Protein AF-A0A9N9W6F8-F1 (afdb_monomer_lite)

pLDDT: mean 73.34, std 12.11, range [48.97, 95.06]

Sequence (106 aa):
MHLVKTFISLFALSGFAAAQLGGDFDSEYGLARREVEMARDGYLAARDEFLVARGEYIEKRGLLKKKGKCYKDGIQNLCGTPVKGGAMSPCGICPRGFEGKSCPCP

Radius of gyration: 37.1 Å; chains: 1; bounding box: 79×23×93 Å

Structure (mmCIF, N/CA/C/O backbone):
data_AF-A0A9N9W6F8-F1
#
_entry.id   AF-A0A9N9W6F8-F1
#
loop_
_atom_site.group_PDB
_atom_site.id
_atom_site.type_symbol
_atom_site.label_atom_id
_atom_site.label_alt_id
_atom_site.label_comp_id
_atom_site.label_asym_id
_atom_site.label_entity_id
_atom_site.label_seq_id
_atom_site.pdbx_PDB_ins_code
_atom_site.Cartn_x
_atom_site.Cartn_y
_atom_site.Cartn_z
_atom_site.occupancy
_atom_site.B_iso_or_equiv
_atom_site.auth_seq_id
_atom_site.auth_comp_id
_atom_site.auth_asym_id
_atom_site.auth_atom_id
_atom_site.pdbx_PDB_model_num
ATOM 1 N N . MET A 1 1 ? 51.978 0.999 -53.246 1.00 62.69 1 MET A N 1
ATOM 2 C CA . MET A 1 1 ? 51.265 1.884 -52.289 1.00 62.69 1 MET A CA 1
ATOM 3 C C . MET A 1 1 ? 49.732 1.835 -52.383 1.00 62.69 1 MET A C 1
ATOM 5 O O . MET A 1 1 ? 49.089 2.213 -51.413 1.00 62.69 1 MET A O 1
ATOM 9 N N . HIS A 1 2 ? 49.124 1.369 -53.484 1.00 69.75 2 HIS A N 1
ATOM 10 C CA . HIS A 1 2 ? 47.655 1.331 -53.623 1.00 69.75 2 HIS A CA 1
ATOM 11 C C . HIS A 1 2 ? 46.983 0.138 -52.922 1.00 69.75 2 HIS A C 1
ATOM 13 O O . HIS A 1 2 ? 45.938 0.320 -52.310 1.00 69.75 2 HIS A O 1
ATOM 19 N N . LEU A 1 3 ? 47.629 -1.035 -52.913 1.00 74.88 3 LEU A N 1
ATOM 20 C CA . LEU A 1 3 ? 47.112 -2.250 -52.262 1.00 74.88 3 LEU A CA 1
ATOM 21 C C . LEU A 1 3 ? 46.871 -2.076 -50.755 1.00 74.88 3 LEU A C 1
ATOM 23 O O . LEU A 1 3 ? 45.845 -2.483 -50.225 1.00 74.88 3 LEU A O 1
ATOM 27 N N . VAL A 1 4 ? 47.790 -1.417 -50.051 1.00 81.81 4 VAL A N 1
ATOM 28 C CA . VAL A 1 4 ? 47.653 -1.198 -48.602 1.00 81.81 4 VAL A CA 1
ATOM 29 C C . VAL A 1 4 ? 46.446 -0.302 -48.296 1.00 81.81 4 VAL A C 1
ATOM 31 O O . VAL A 1 4 ? 45.691 -0.581 -47.371 1.00 81.81 4 VAL A O 1
ATOM 34 N N . LYS A 1 5 ? 46.197 0.723 -49.122 1.00 76.94 5 LYS A N 1
ATOM 35 C CA . LYS A 1 5 ? 45.039 1.618 -48.967 1.00 76.94 5 LYS A CA 1
ATOM 36 C C . LYS A 1 5 ? 43.716 0.890 -49.210 1.00 76.94 5 LYS A C 1
ATOM 38 O O . LYS A 1 5 ? 42.754 1.140 -48.490 1.00 76.94 5 LYS A O 1
ATOM 43 N N . THR A 1 6 ? 43.672 -0.037 -50.168 1.00 84.69 6 THR A N 1
ATOM 44 C CA . THR A 1 6 ? 42.470 -0.843 -50.422 1.00 84.69 6 THR A CA 1
ATOM 45 C C . THR A 1 6 ? 42.184 -1.820 -49.288 1.00 84.69 6 THR A C 1
ATOM 47 O O . THR A 1 6 ? 41.032 -1.931 -48.885 1.00 84.69 6 THR A O 1
ATOM 50 N N . PHE A 1 7 ? 43.206 -2.461 -48.709 1.00 82.06 7 PHE A N 1
ATOM 51 C CA . PHE A 1 7 ? 43.015 -3.349 -47.555 1.00 82.06 7 PHE A CA 1
ATOM 52 C C . PHE A 1 7 ? 42.541 -2.593 -46.311 1.00 82.06 7 PHE A C 1
ATOM 54 O O . PHE A 1 7 ? 41.608 -3.043 -45.654 1.00 82.06 7 PHE A O 1
ATOM 61 N N . ILE A 1 8 ? 43.122 -1.421 -46.029 1.00 81.88 8 ILE A N 1
ATOM 62 C CA . ILE A 1 8 ? 42.686 -0.568 -44.912 1.00 81.88 8 ILE A CA 1
ATOM 63 C C . ILE A 1 8 ? 41.235 -0.114 -45.119 1.00 81.88 8 ILE A C 1
ATOM 65 O O . ILE A 1 8 ? 40.439 -0.169 -44.187 1.00 81.88 8 ILE A O 1
ATOM 69 N N . SER A 1 9 ? 40.864 0.275 -46.342 1.00 83.06 9 SER A N 1
ATOM 70 C CA . SER A 1 9 ? 39.488 0.668 -46.663 1.00 83.06 9 SER A CA 1
ATOM 71 C C . SER A 1 9 ? 38.496 -0.487 -46.517 1.00 83.06 9 SER A C 1
ATOM 73 O O . SER A 1 9 ? 37.398 -0.269 -46.019 1.00 83.06 9 SER A O 1
ATOM 75 N N . LEU A 1 10 ? 38.864 -1.703 -46.931 1.00 81.88 10 LEU A N 1
ATOM 76 C CA . LEU A 1 10 ? 38.026 -2.898 -46.796 1.00 81.88 10 LEU A CA 1
ATOM 77 C C . LEU A 1 10 ? 37.811 -3.282 -45.330 1.00 81.88 10 LEU A C 1
ATOM 79 O O . LEU A 1 10 ? 36.683 -3.569 -44.945 1.00 81.88 10 LEU A O 1
ATOM 83 N N . PHE A 1 11 ? 38.868 -3.233 -44.516 1.00 79.56 11 PHE A N 1
ATOM 84 C CA . PHE A 1 11 ? 38.785 -3.503 -43.078 1.00 79.56 11 PHE A CA 1
ATOM 85 C C . PHE A 1 11 ? 37.996 -2.434 -42.316 1.00 79.56 11 PHE A C 1
ATOM 87 O O . PHE A 1 11 ? 37.239 -2.757 -41.405 1.00 79.56 11 PHE A O 1
ATOM 94 N N . ALA A 1 12 ? 38.136 -1.160 -42.690 1.00 79.88 12 ALA A N 1
ATOM 95 C CA . ALA A 1 12 ? 37.348 -0.086 -42.095 1.00 79.88 12 ALA A CA 1
ATOM 96 C C . ALA A 1 12 ? 35.859 -0.216 -42.453 1.00 79.88 12 ALA A C 1
ATOM 98 O O . ALA A 1 12 ? 35.001 -0.047 -41.589 1.00 79.88 12 ALA A O 1
ATOM 99 N N . LEU A 1 13 ? 35.551 -0.563 -43.708 1.00 76.38 13 LEU A N 1
ATOM 100 C CA . LEU A 1 13 ? 34.176 -0.747 -44.167 1.00 76.38 13 LEU A CA 1
ATOM 101 C C . LEU A 1 13 ? 33.517 -1.970 -43.511 1.00 76.38 13 LEU A C 1
ATOM 103 O O . LEU A 1 13 ? 32.363 -1.889 -43.098 1.00 76.38 13 LEU A O 1
ATOM 107 N N . SER A 1 14 ? 34.244 -3.084 -43.370 1.00 72.94 14 SER A N 1
ATOM 108 C CA . SER A 1 14 ? 33.729 -4.289 -42.710 1.00 72.94 14 SER A CA 1
ATOM 109 C C . SER A 1 14 ? 33.552 -4.097 -41.203 1.00 72.94 14 SER A C 1
ATOM 111 O O . SER A 1 14 ? 32.542 -4.534 -40.658 1.00 72.94 14 SER A O 1
ATOM 113 N N . GLY A 1 15 ? 34.470 -3.386 -40.539 1.00 70.25 15 GLY A N 1
ATOM 114 C CA . GLY A 1 15 ? 34.335 -3.021 -39.127 1.00 70.25 15 GLY A CA 1
ATOM 115 C C . GLY A 1 15 ? 33.140 -2.099 -38.866 1.00 70.25 15 GLY A C 1
ATOM 116 O O . GLY A 1 15 ? 32.403 -2.303 -37.906 1.00 70.25 15 GLY A O 1
ATOM 117 N N . PHE A 1 16 ? 32.894 -1.128 -39.751 1.00 69.56 16 PHE A N 1
ATOM 118 C CA . PHE A 1 16 ? 31.746 -0.225 -39.637 1.00 69.56 16 PHE A CA 1
ATOM 119 C C . PHE A 1 16 ? 30.413 -0.934 -39.919 1.00 69.56 16 PHE A C 1
ATOM 121 O O . PHE A 1 16 ? 29.436 -0.719 -39.205 1.00 69.56 16 PHE A O 1
ATOM 128 N N . ALA A 1 17 ? 30.381 -1.834 -40.906 1.00 63.28 17 ALA A N 1
ATOM 129 C CA . ALA A 1 17 ? 29.213 -2.665 -41.189 1.00 63.28 17 ALA A CA 1
ATOM 130 C C . ALA A 1 17 ? 28.898 -3.627 -40.031 1.00 63.28 17 ALA A C 1
ATOM 132 O O . ALA A 1 17 ? 27.736 -3.777 -39.668 1.00 63.28 17 ALA A O 1
ATOM 133 N N . ALA A 1 18 ? 29.918 -4.225 -39.406 1.00 62.09 18 ALA A N 1
ATOM 134 C CA . ALA A 1 18 ? 29.750 -5.072 -38.226 1.00 62.09 18 ALA A CA 1
ATOM 135 C C . ALA A 1 18 ? 29.270 -4.282 -36.997 1.00 62.09 18 ALA A C 1
ATOM 137 O O . ALA A 1 18 ? 28.486 -4.803 -36.215 1.00 62.09 18 ALA A O 1
ATOM 138 N N . ALA A 1 19 ? 29.679 -3.019 -36.843 1.00 62.25 19 ALA A N 1
ATOM 139 C CA . ALA A 1 19 ? 29.172 -2.143 -35.787 1.00 62.25 19 ALA A CA 1
ATOM 140 C C . ALA A 1 19 ? 27.715 -1.703 -36.028 1.00 62.25 19 ALA A C 1
ATOM 142 O O . ALA A 1 19 ? 26.952 -1.581 -35.077 1.00 62.25 19 ALA A O 1
ATOM 143 N N . GLN A 1 20 ? 27.304 -1.508 -37.288 1.00 61.03 20 GLN A N 1
ATOM 144 C CA . GLN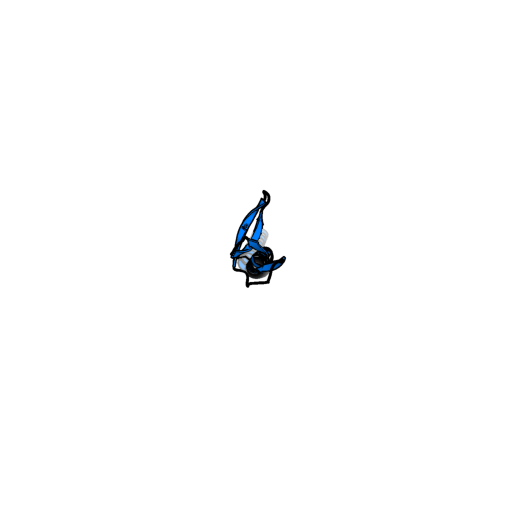 A 1 20 ? 25.904 -1.234 -37.646 1.00 61.03 20 GLN A CA 1
ATOM 145 C C . GLN A 1 20 ? 24.998 -2.471 -37.555 1.00 61.03 20 GLN A C 1
ATOM 147 O O . GLN A 1 20 ? 23.812 -2.332 -37.272 1.00 61.03 20 GLN A O 1
ATOM 152 N N . LEU A 1 21 ? 25.544 -3.668 -37.788 1.00 55.38 21 LEU A N 1
ATOM 153 C CA . LEU A 1 21 ? 24.850 -4.953 -37.641 1.00 55.38 21 LEU A CA 1
ATOM 154 C C . LEU A 1 21 ? 25.002 -5.569 -36.241 1.00 55.38 21 LEU A C 1
ATOM 156 O O . LEU A 1 21 ? 24.390 -6.597 -35.974 1.00 55.38 21 LEU A O 1
ATOM 160 N N . GLY A 1 22 ? 25.769 -4.945 -35.340 1.00 48.97 22 GLY A N 1
ATOM 161 C CA . GLY A 1 22 ? 26.046 -5.390 -33.968 1.00 48.97 22 GLY A CA 1
ATOM 162 C C . GLY A 1 22 ? 24.855 -5.306 -33.006 1.00 48.97 22 GLY A C 1
ATOM 163 O O . GLY A 1 22 ? 25.051 -5.138 -31.805 1.00 48.97 22 GLY A O 1
ATOM 164 N N . GLY A 1 23 ? 23.629 -5.442 -33.518 1.00 52.00 23 GLY A N 1
ATOM 165 C CA . GLY A 1 23 ? 22.383 -5.475 -32.749 1.00 52.00 23 GLY A CA 1
ATOM 166 C C . GLY A 1 23 ? 22.238 -6.687 -31.820 1.00 52.00 23 GLY A C 1
ATOM 167 O O . GLY A 1 23 ? 21.259 -6.767 -31.082 1.00 52.00 23 GLY A O 1
ATOM 168 N N . ASP A 1 24 ? 23.208 -7.604 -31.805 1.00 52.72 24 ASP A N 1
ATOM 169 C CA . ASP A 1 24 ? 23.228 -8.736 -30.875 1.00 52.72 24 ASP A CA 1
ATOM 170 C C . ASP A 1 24 ? 23.685 -8.331 -29.460 1.00 52.72 24 ASP A C 1
ATOM 172 O O . ASP A 1 24 ? 23.221 -8.913 -28.482 1.00 52.72 24 ASP A O 1
ATOM 176 N N . PHE A 1 25 ? 24.513 -7.284 -29.312 1.00 49.22 25 PHE A N 1
ATOM 177 C CA . PHE A 1 25 ? 24.946 -6.795 -27.990 1.00 49.22 25 PHE A CA 1
ATOM 178 C C . PHE A 1 25 ? 23.839 -5.993 -27.274 1.00 49.22 25 PHE A C 1
ATOM 180 O O . PHE A 1 25 ? 23.708 -6.045 -26.051 1.00 49.22 25 PHE A O 1
ATOM 187 N N . ASP A 1 26 ? 22.987 -5.305 -28.042 1.00 55.41 26 ASP A N 1
ATOM 188 C CA . ASP A 1 26 ? 21.798 -4.605 -27.535 1.00 55.41 26 ASP A CA 1
ATOM 189 C C . ASP A 1 26 ? 20.652 -5.565 -27.173 1.00 55.41 26 ASP A C 1
ATOM 191 O O . ASP A 1 26 ? 19.783 -5.220 -26.370 1.00 55.41 26 ASP A O 1
ATOM 195 N N . SER A 1 27 ? 20.640 -6.776 -27.740 1.00 61.62 27 SER A N 1
ATOM 196 C CA . SER A 1 27 ? 19.606 -7.780 -27.472 1.00 61.62 27 SER A CA 1
ATOM 197 C C . SER A 1 27 ? 19.704 -8.326 -26.046 1.00 61.62 27 SER A C 1
ATOM 199 O O . SER A 1 27 ? 18.718 -8.3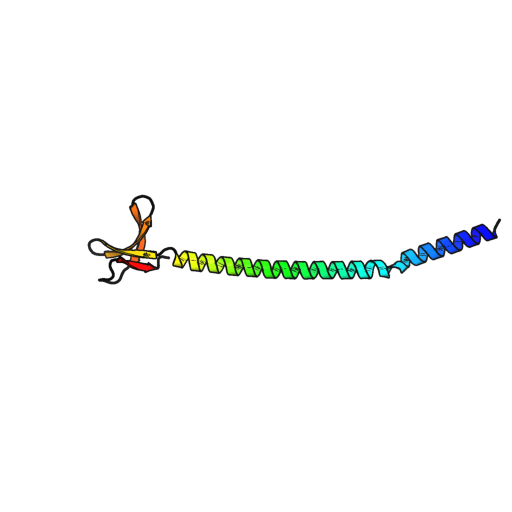10 -25.309 1.00 61.62 27 SER A O 1
ATOM 201 N N . GLU A 1 28 ? 20.904 -8.722 -25.611 1.00 62.78 28 GLU A N 1
ATOM 202 C CA . GLU A 1 28 ? 21.135 -9.253 -24.261 1.00 62.78 28 GLU A CA 1
ATOM 203 C C . GLU A 1 28 ? 20.923 -8.175 -23.184 1.00 62.78 28 GLU A C 1
ATOM 205 O O . GLU A 1 28 ? 20.206 -8.393 -22.204 1.00 62.78 28 GLU A O 1
ATOM 210 N N . TYR A 1 29 ? 21.445 -6.964 -23.407 1.00 64.69 29 TYR A N 1
ATOM 211 C CA . TYR A 1 29 ? 21.224 -5.822 -22.511 1.00 64.69 29 TYR A CA 1
ATOM 212 C C . TYR A 1 29 ? 19.758 -5.357 -22.492 1.00 64.69 29 TYR A C 1
ATOM 214 O O . TYR A 1 29 ? 19.240 -4.947 -21.449 1.00 64.69 29 TYR A O 1
ATOM 222 N N . GLY A 1 30 ? 19.066 -5.430 -23.632 1.00 71.12 30 GLY A N 1
ATOM 223 C CA . GLY A 1 30 ? 17.648 -5.104 -23.755 1.00 71.12 30 GLY A CA 1
ATOM 224 C C . GLY A 1 30 ? 16.743 -6.102 -23.031 1.00 71.12 30 GLY A C 1
ATOM 225 O O . GLY A 1 30 ? 15.767 -5.691 -22.400 1.00 71.12 30 GLY A O 1
ATOM 226 N N . LEU A 1 31 ? 17.083 -7.394 -23.070 1.00 72.75 31 LEU A N 1
ATOM 227 C CA . LEU A 1 31 ? 16.393 -8.443 -22.316 1.00 72.75 31 LEU A CA 1
ATOM 228 C C . LEU A 1 31 ? 16.622 -8.286 -20.810 1.00 72.75 31 LEU A C 1
ATOM 230 O O . LEU A 1 31 ? 15.647 -8.210 -20.063 1.00 72.75 31 LEU A O 1
ATOM 234 N N . ALA A 1 32 ? 17.874 -8.110 -20.378 1.00 76.94 32 ALA A N 1
ATOM 235 C CA . ALA A 1 32 ? 18.206 -7.890 -18.970 1.00 76.94 32 ALA A CA 1
ATOM 236 C C . ALA A 1 32 ? 17.498 -6.650 -18.396 1.00 76.94 32 ALA A C 1
ATOM 238 O O . ALA A 1 32 ? 16.989 -6.664 -17.275 1.00 76.94 32 ALA A O 1
ATOM 239 N N . ARG A 1 33 ? 17.393 -5.571 -19.182 1.00 80.25 33 ARG A N 1
ATOM 240 C CA . ARG A 1 33 ? 16.656 -4.369 -18.780 1.00 80.25 33 ARG A CA 1
ATOM 241 C C . ARG A 1 33 ? 15.163 -4.635 -18.592 1.00 80.25 33 ARG A C 1
ATOM 243 O O . ARG A 1 33 ? 14.603 -4.196 -17.590 1.00 80.25 33 ARG A O 1
ATOM 250 N N . ARG A 1 34 ? 14.526 -5.361 -19.517 1.00 82.12 34 ARG A N 1
ATOM 251 C CA . ARG A 1 34 ? 13.107 -5.734 -19.389 1.00 82.12 34 ARG A CA 1
ATOM 252 C C . ARG A 1 34 ? 12.863 -6.620 -18.175 1.00 82.12 34 ARG A C 1
ATOM 254 O O . ARG A 1 34 ? 11.877 -6.424 -17.477 1.00 82.12 34 ARG A O 1
ATOM 261 N N . GLU A 1 35 ? 13.752 -7.567 -17.901 1.00 84.31 35 GLU A N 1
ATOM 262 C CA . GLU A 1 35 ? 13.654 -8.426 -16.717 1.00 84.31 35 GLU A CA 1
ATOM 263 C C . GLU A 1 35 ? 13.742 -7.627 -15.415 1.00 84.31 35 GLU A C 1
ATOM 265 O O . GLU A 1 35 ? 12.934 -7.833 -14.509 1.00 84.31 35 GLU A O 1
ATOM 270 N N . VAL A 1 36 ? 14.664 -6.664 -15.336 1.00 87.62 36 VAL A N 1
ATOM 271 C CA . VAL A 1 36 ? 14.780 -5.763 -14.179 1.00 87.62 36 VAL A CA 1
ATOM 272 C C . VAL A 1 36 ? 13.535 -4.884 -14.028 1.00 87.62 36 VAL A C 1
ATOM 274 O O . VAL A 1 36 ? 13.069 -4.681 -12.906 1.00 87.62 36 VAL A O 1
ATOM 277 N N . GLU A 1 37 ? 12.975 -4.378 -15.128 1.00 90.50 37 GLU A N 1
ATOM 278 C CA . GLU A 1 37 ? 11.729 -3.600 -15.115 1.00 90.50 37 GLU A CA 1
ATOM 279 C C . GLU A 1 37 ? 10.550 -4.452 -14.610 1.00 90.50 37 GLU A C 1
ATOM 281 O O . GLU A 1 37 ? 9.869 -4.048 -13.670 1.00 90.50 37 GLU A O 1
ATOM 286 N N . MET A 1 38 ? 10.387 -5.679 -15.115 1.00 90.62 38 MET A N 1
ATOM 287 C CA . MET A 1 38 ? 9.354 -6.612 -14.643 1.00 90.62 38 MET A CA 1
ATOM 288 C C . MET A 1 38 ? 9.526 -6.982 -13.162 1.00 90.62 38 MET A C 1
ATOM 290 O O . MET A 1 38 ? 8.552 -7.010 -12.409 1.00 90.62 38 MET A O 1
ATOM 294 N N . ALA A 1 39 ? 10.757 -7.243 -12.716 1.00 90.81 39 ALA A N 1
ATOM 295 C CA . ALA A 1 39 ? 11.044 -7.547 -11.315 1.00 90.81 39 ALA A CA 1
ATOM 296 C C . ALA A 1 39 ? 10.736 -6.352 -10.399 1.00 90.81 39 ALA A C 1
ATOM 298 O O . ALA A 1 39 ? 10.207 -6.523 -9.297 1.00 90.81 39 ALA A O 1
ATOM 299 N N . ARG A 1 40 ? 11.033 -5.133 -10.861 1.00 92.38 40 ARG A N 1
ATOM 300 C CA . ARG A 1 40 ? 10.700 -3.897 -10.150 1.00 92.38 40 ARG A CA 1
ATOM 301 C C . ARG A 1 40 ? 9.192 -3.718 -10.028 1.00 92.38 40 ARG A C 1
ATOM 303 O O . ARG A 1 40 ? 8.724 -3.396 -8.937 1.00 92.38 40 ARG A O 1
ATOM 310 N N . ASP A 1 41 ? 8.447 -3.938 -11.103 1.00 93.75 41 ASP A N 1
ATOM 311 C CA . ASP A 1 41 ? 6.990 -3.819 -11.092 1.00 93.75 41 ASP A CA 1
ATOM 312 C C . ASP A 1 41 ? 6.360 -4.859 -10.155 1.00 93.75 41 ASP A C 1
ATOM 314 O O . ASP A 1 41 ? 5.508 -4.516 -9.333 1.00 93.75 41 ASP A O 1
ATOM 318 N N . GLY A 1 42 ? 6.861 -6.099 -10.178 1.00 93.94 42 GLY A N 1
ATOM 319 C CA . GLY A 1 42 ? 6.459 -7.144 -9.234 1.00 93.94 42 GLY A CA 1
ATOM 320 C C . GLY A 1 42 ? 6.737 -6.768 -7.774 1.00 93.94 42 GLY A C 1
ATOM 321 O O . GLY A 1 42 ? 5.881 -6.953 -6.907 1.00 93.94 42 GLY A O 1
ATOM 322 N N . TYR A 1 43 ? 7.902 -6.177 -7.492 1.00 95.06 43 TYR A N 1
ATOM 323 C CA . TYR A 1 43 ? 8.225 -5.668 -6.157 1.00 95.06 43 TYR A CA 1
ATOM 324 C C . TYR A 1 43 ? 7.278 -4.542 -5.717 1.00 95.06 43 TYR A C 1
ATOM 326 O O . TYR A 1 43 ? 6.834 -4.529 -4.568 1.00 95.06 43 TYR A O 1
ATOM 334 N N . LEU A 1 44 ? 6.968 -3.593 -6.605 1.00 94.19 44 LEU A N 1
ATOM 335 C CA . LEU A 1 44 ? 6.074 -2.478 -6.291 1.00 94.19 44 LEU A CA 1
ATOM 336 C C . LEU A 1 44 ? 4.654 -2.967 -5.988 1.00 94.19 44 LEU A C 1
ATOM 338 O O . LEU A 1 44 ? 4.090 -2.547 -4.980 1.00 94.19 44 LEU A O 1
ATOM 342 N N . ALA A 1 45 ? 4.130 -3.908 -6.776 1.00 94.44 45 ALA A N 1
ATOM 343 C CA . ALA A 1 45 ? 2.828 -4.524 -6.524 1.00 94.44 45 ALA A CA 1
ATOM 344 C C . ALA A 1 45 ? 2.780 -5.216 -5.149 1.00 94.44 45 ALA A C 1
ATOM 346 O O . ALA A 1 45 ? 1.912 -4.914 -4.329 1.00 94.44 45 ALA A O 1
ATOM 347 N N . ALA A 1 46 ? 3.771 -6.061 -4.841 1.00 93.25 46 ALA A N 1
ATOM 348 C CA . ALA A 1 46 ? 3.855 -6.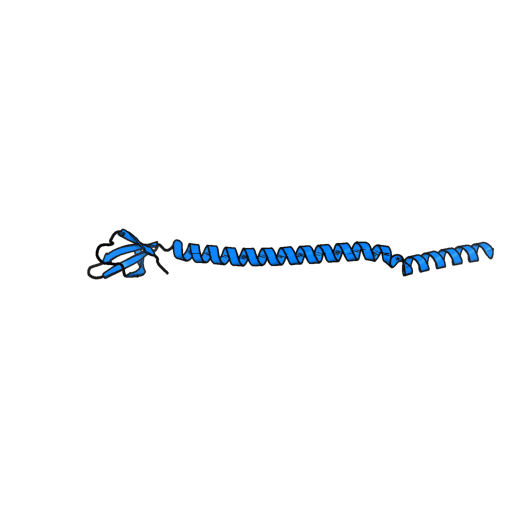742 -3.547 1.00 93.25 46 ALA A CA 1
ATOM 349 C C . ALA A 1 46 ? 3.993 -5.761 -2.367 1.00 93.25 46 ALA A C 1
ATOM 351 O O . ALA A 1 46 ? 3.446 -5.978 -1.282 1.00 93.25 46 ALA A O 1
ATOM 352 N N . ARG A 1 47 ? 4.724 -4.656 -2.561 1.00 94.19 47 ARG A N 1
ATOM 353 C CA . ARG A 1 47 ? 4.864 -3.604 -1.549 1.00 94.19 47 ARG A CA 1
ATOM 354 C C . ARG A 1 47 ? 3.533 -2.909 -1.280 1.00 94.19 47 ARG A C 1
ATOM 356 O O . ARG A 1 47 ? 3.220 -2.641 -0.120 1.00 94.19 47 ARG A O 1
ATOM 363 N N . ASP A 1 48 ? 2.775 -2.601 -2.321 1.00 95.06 48 ASP A N 1
ATOM 364 C CA . ASP A 1 48 ? 1.498 -1.909 -2.182 1.00 95.06 48 ASP A CA 1
ATOM 365 C C . ASP A 1 48 ? 0.464 -2.815 -1.489 1.00 95.06 48 ASP A C 1
ATOM 367 O O . ASP A 1 48 ? -0.197 -2.374 -0.546 1.00 95.06 48 ASP A O 1
ATOM 371 N N . GLU A 1 49 ? 0.426 -4.109 -1.825 1.00 94.19 49 GLU A N 1
ATOM 372 C CA . GLU A 1 49 ? -0.362 -5.115 -1.095 1.00 94.19 49 GLU A CA 1
ATOM 373 C C . GLU A 1 49 ? 0.017 -5.184 0.393 1.00 94.19 49 GLU A C 1
ATOM 375 O O . GLU A 1 49 ? -0.852 -5.180 1.272 1.00 94.19 49 GLU A O 1
ATOM 380 N N . PHE A 1 50 ? 1.317 -5.181 0.707 1.00 94.31 50 PHE A N 1
ATOM 381 C CA . PHE A 1 50 ? 1.790 -5.149 2.090 1.00 94.31 50 PHE A CA 1
ATOM 382 C C . PHE A 1 50 ? 1.320 -3.894 2.837 1.00 94.31 50 PHE A C 1
ATOM 384 O O . PHE A 1 50 ? 0.934 -3.979 4.006 1.00 94.31 50 PHE A O 1
ATOM 391 N N . LEU A 1 51 ? 1.348 -2.722 2.196 1.00 92.75 51 LEU A N 1
ATOM 392 C CA . LEU A 1 51 ? 0.897 -1.473 2.813 1.00 92.75 51 LEU A CA 1
ATOM 393 C C . LEU A 1 51 ? -0.605 -1.495 3.108 1.00 92.75 51 LEU A C 1
ATOM 395 O O . LEU A 1 51 ? -1.001 -1.063 4.195 1.00 92.75 51 LEU A O 1
ATOM 399 N N . VAL A 1 52 ? -1.417 -2.047 2.202 1.00 93.44 52 VAL A N 1
ATOM 400 C CA . VAL A 1 52 ? -2.857 -2.256 2.420 1.00 93.44 52 VAL A CA 1
ATOM 401 C C . VAL A 1 52 ? -3.085 -3.187 3.611 1.00 93.44 52 VAL A C 1
ATOM 403 O O . VAL A 1 52 ? -3.742 -2.799 4.578 1.00 93.44 52 VAL A O 1
ATOM 406 N N . ALA A 1 53 ? -2.456 -4.366 3.615 1.00 88.81 53 ALA A N 1
ATOM 407 C CA . ALA A 1 53 ? -2.587 -5.336 4.702 1.00 88.81 53 ALA A CA 1
ATOM 408 C C . ALA A 1 53 ? -2.124 -4.768 6.056 1.00 88.81 53 ALA A C 1
ATOM 410 O O . ALA A 1 53 ? -2.737 -5.001 7.103 1.00 88.81 53 ALA A O 1
ATOM 411 N N . ARG A 1 54 ? -1.047 -3.975 6.053 1.00 86.50 54 ARG A N 1
ATOM 412 C CA . ARG A 1 54 ? -0.559 -3.274 7.244 1.00 86.50 54 ARG A CA 1
ATOM 413 C C . ARG A 1 54 ? -1.565 -2.231 7.731 1.00 86.50 54 ARG A C 1
ATOM 415 O O . ARG A 1 54 ? -1.760 -2.125 8.943 1.00 86.50 54 ARG A O 1
ATOM 422 N N . GLY A 1 55 ? -2.183 -1.477 6.824 1.00 84.50 55 GLY A N 1
ATOM 423 C CA . GLY A 1 55 ? -3.250 -0.527 7.137 1.00 84.50 55 GLY A CA 1
ATOM 424 C C . GLY A 1 55 ? -4.420 -1.210 7.839 1.00 84.50 55 GLY A C 1
ATOM 425 O O . GLY A 1 55 ? -4.768 -0.828 8.956 1.00 84.50 55 GLY A O 1
ATOM 426 N N . GLU A 1 56 ? -4.930 -2.298 7.261 1.00 84.44 56 GLU A N 1
ATOM 427 C CA . GLU A 1 56 ? -6.007 -3.091 7.863 1.00 84.44 56 GLU A CA 1
ATOM 428 C C . GLU A 1 56 ? -5.634 -3.652 9.239 1.00 84.44 56 GLU A C 1
ATOM 430 O O . GLU A 1 56 ? -6.443 -3.655 10.169 1.00 84.44 56 GLU A O 1
ATOM 435 N N . TYR A 1 57 ? -4.402 -4.143 9.397 1.00 79.06 57 TYR A N 1
ATOM 436 C CA . TYR A 1 57 ? -3.922 -4.642 10.682 1.00 79.06 57 TYR A CA 1
ATOM 437 C C . TYR A 1 57 ? -3.890 -3.534 11.740 1.00 79.06 57 TYR A C 1
ATOM 439 O O . TYR A 1 57 ? -4.274 -3.770 12.890 1.00 79.06 57 TYR A O 1
ATOM 447 N N . ILE A 1 58 ? -3.443 -2.330 11.372 1.00 75.00 58 ILE A N 1
ATOM 448 C CA . ILE A 1 58 ? -3.416 -1.169 12.267 1.00 75.00 58 ILE A CA 1
ATOM 449 C C . ILE A 1 58 ? -4.835 -0.732 12.623 1.00 75.00 58 ILE A C 1
ATOM 451 O O . ILE A 1 58 ? -5.082 -0.475 13.797 1.00 75.00 58 ILE A O 1
ATOM 455 N N . GLU A 1 59 ? -5.762 -0.693 11.669 1.00 71.44 59 GLU A N 1
ATOM 456 C CA . GLU A 1 59 ? -7.165 -0.343 11.905 1.00 71.44 59 GLU A CA 1
ATOM 457 C C . GLU A 1 59 ? -7.835 -1.345 12.854 1.00 71.44 59 GLU A C 1
ATOM 459 O O . GLU A 1 59 ? -8.329 -0.965 13.920 1.00 71.44 59 GLU A O 1
ATOM 464 N N . LYS A 1 60 ? -7.730 -2.647 12.557 1.00 67.00 60 LYS A N 1
ATOM 465 C CA . LYS A 1 60 ? -8.230 -3.724 13.427 1.00 67.00 60 LYS A CA 1
ATOM 466 C C . LYS A 1 60 ? -7.598 -3.646 14.817 1.00 67.00 60 LYS A C 1
ATOM 468 O O . LYS A 1 60 ? -8.289 -3.773 15.823 1.00 67.00 60 LYS A O 1
ATOM 473 N N . ARG A 1 61 ? -6.291 -3.384 14.920 1.00 63.25 61 ARG A N 1
ATOM 474 C CA . ARG A 1 61 ? -5.611 -3.180 16.214 1.00 63.25 61 ARG A CA 1
ATOM 475 C C . ARG A 1 61 ? -6.030 -1.890 16.911 1.00 63.25 61 ARG A C 1
ATOM 477 O O . ARG A 1 61 ? -6.049 -1.887 18.135 1.00 63.25 61 ARG A O 1
ATOM 484 N N . GLY A 1 62 ? -6.312 -0.812 16.190 1.00 59.31 62 GLY A N 1
ATOM 485 C CA . GLY A 1 62 ? -6.778 0.460 16.739 1.00 59.31 62 GLY A CA 1
ATOM 486 C C . GLY A 1 62 ? -8.132 0.293 17.421 1.00 59.31 62 GLY A C 1
ATOM 487 O O . GLY A 1 62 ? -8.268 0.648 18.592 1.00 59.31 62 GLY A O 1
ATOM 488 N N . LEU A 1 63 ? -9.057 -0.380 16.734 1.00 55.62 63 LEU A N 1
ATOM 489 C CA . LEU A 1 63 ? -10.358 -0.797 17.265 1.00 55.62 63 LEU A CA 1
ATOM 490 C C . LEU A 1 63 ? -10.209 -1.751 18.464 1.00 55.62 63 LEU A C 1
ATOM 492 O O . LEU A 1 63 ? -10.916 -1.642 19.459 1.00 55.62 63 LEU A O 1
ATOM 496 N N . LEU A 1 64 ? -9.236 -2.669 18.425 1.00 52.69 64 LEU A N 1
ATOM 497 C CA . LEU A 1 64 ? -8.995 -3.615 19.523 1.00 52.69 64 LEU A CA 1
ATOM 498 C C . LEU A 1 64 ? -8.246 -3.016 20.726 1.00 52.69 64 LEU A C 1
ATOM 500 O O . LEU A 1 64 ? -8.299 -3.590 21.818 1.00 52.69 64 LEU A O 1
ATOM 504 N N . LYS A 1 65 ? -7.500 -1.918 20.548 1.00 57.75 65 LYS A N 1
ATOM 505 C CA . LYS A 1 65 ? -6.680 -1.300 21.605 1.00 57.75 65 LYS A CA 1
ATOM 506 C C . LYS A 1 65 ? -7.474 -0.343 22.481 1.00 57.75 65 LYS A C 1
ATOM 508 O O . LYS A 1 65 ? -7.139 -0.213 23.658 1.00 57.75 65 LYS A O 1
ATOM 513 N N . LYS A 1 66 ? -8.519 0.298 21.960 1.00 58.94 66 LYS A N 1
ATOM 514 C CA . LYS A 1 66 ? -9.413 1.096 22.797 1.00 58.94 66 LYS A CA 1
ATOM 515 C C . LYS A 1 66 ? -10.421 0.165 23.471 1.00 58.94 66 LYS A C 1
ATOM 517 O O . LYS A 1 66 ? -11.527 -0.057 22.996 1.00 58.94 66 LYS A O 1
ATOM 522 N N . LYS A 1 67 ? -10.003 -0.438 24.581 1.00 64.38 67 LYS A N 1
ATOM 523 C CA . LYS A 1 67 ? -10.913 -1.156 25.476 1.00 64.38 67 LYS A CA 1
ATOM 524 C C . LYS A 1 67 ? -11.305 -0.223 26.600 1.00 64.38 67 LYS A C 1
ATOM 526 O O . LYS A 1 67 ? -10.468 0.123 27.434 1.00 64.38 67 LYS A O 1
ATOM 531 N N . GLY A 1 68 ? -12.566 0.170 26.613 1.00 72.00 68 GLY A N 1
ATOM 532 C CA . GLY A 1 68 ? -13.138 0.884 27.734 1.00 72.00 68 GLY A CA 1
ATOM 533 C C . GLY A 1 68 ? -13.410 -0.088 28.869 1.00 72.00 68 GLY A C 1
ATOM 534 O O . GLY A 1 68 ? -13.454 -1.308 28.679 1.00 72.00 68 GLY A O 1
ATOM 535 N N . LYS A 1 69 ? -13.587 0.448 30.066 1.00 77.06 69 LYS A N 1
ATOM 536 C CA . LYS A 1 69 ? -14.160 -0.296 31.182 1.00 77.06 69 LYS A CA 1
ATOM 537 C C . LYS A 1 69 ? -15.571 0.208 31.417 1.00 77.06 69 LYS A C 1
ATOM 539 O O . LYS A 1 69 ? -15.853 1.385 31.201 1.00 77.06 69 LYS A O 1
ATOM 544 N N . CYS A 1 70 ? -16.446 -0.695 31.833 1.00 76.81 70 CYS A N 1
ATOM 545 C CA . CYS A 1 70 ? -17.765 -0.319 32.308 1.00 76.81 70 CYS A CA 1
ATOM 546 C C . CYS A 1 70 ? -17.665 0.250 33.722 1.00 76.81 70 CYS A C 1
ATOM 548 O O . CYS A 1 70 ? -17.168 -0.431 34.625 1.00 76.81 70 CYS A O 1
ATOM 550 N N . TYR A 1 71 ? -18.184 1.458 33.902 1.00 74.38 71 TYR A N 1
ATOM 551 C CA . TYR A 1 71 ? -18.273 2.140 35.188 1.00 74.38 71 TYR A CA 1
ATOM 552 C C . TYR A 1 71 ? -19.738 2.320 35.582 1.00 74.38 71 TYR A C 1
ATOM 554 O O . TYR A 1 71 ? -20.617 2.477 34.727 1.00 74.38 71 TYR A O 1
ATOM 562 N N . LYS A 1 72 ? -20.007 2.254 36.888 1.00 68.56 72 LYS A N 1
ATOM 563 C CA . LYS A 1 72 ? -21.312 2.588 37.456 1.00 68.56 72 LYS A CA 1
ATOM 564 C C . LYS A 1 72 ? -21.329 4.066 37.828 1.00 68.56 72 LYS A C 1
ATOM 566 O O . LYS A 1 72 ? -21.061 4.415 38.973 1.00 68.56 72 LYS A O 1
ATOM 571 N N . ASP A 1 73 ? -21.703 4.916 36.881 1.00 64.31 73 ASP A N 1
ATOM 572 C CA . ASP A 1 73 ? -21.874 6.343 37.150 1.00 64.31 73 ASP A CA 1
ATOM 573 C C . ASP A 1 73 ? -23.347 6.650 37.411 1.00 64.31 73 ASP A C 1
ATOM 575 O O . ASP A 1 73 ? -24.091 7.015 36.501 1.00 64.31 73 ASP A O 1
ATOM 579 N N . GLY A 1 74 ? -23.763 6.459 38.671 1.00 56.03 74 GLY A N 1
ATOM 580 C CA . GLY A 1 74 ? -24.992 6.974 39.299 1.00 56.03 74 GLY A CA 1
ATOM 581 C C . GLY A 1 74 ? -26.337 6.467 38.759 1.00 56.03 74 GLY A C 1
ATOM 582 O O . GLY A 1 74 ? -27.219 6.144 39.546 1.00 56.03 74 GLY A O 1
ATOM 583 N N . ILE A 1 75 ? -26.515 6.399 37.438 1.00 54.34 75 ILE A N 1
ATOM 584 C CA . ILE A 1 75 ? -27.723 5.977 36.709 1.00 54.34 75 ILE A CA 1
ATOM 585 C C . ILE A 1 75 ? -27.355 5.360 35.336 1.00 54.34 75 ILE A C 1
ATOM 587 O O . ILE A 1 75 ? -28.118 4.560 34.791 1.00 54.34 75 ILE A O 1
ATOM 591 N N . GLN A 1 76 ? -26.183 5.677 34.771 1.00 61.78 76 GLN A N 1
ATOM 592 C CA . GLN A 1 76 ? -25.768 5.233 33.438 1.00 61.78 76 GLN A CA 1
ATOM 593 C C . GLN A 1 76 ? -24.594 4.255 33.551 1.00 61.78 76 GLN A C 1
ATOM 595 O O . GLN A 1 76 ? -23.561 4.570 34.137 1.00 61.78 76 GLN A O 1
ATOM 600 N N . ASN A 1 77 ? -24.735 3.052 32.985 1.00 65.31 77 ASN A N 1
ATOM 601 C CA . ASN A 1 77 ? -23.573 2.184 32.807 1.00 65.31 77 ASN A CA 1
ATOM 602 C C . ASN A 1 77 ? -22.833 2.703 31.571 1.00 65.31 77 ASN A C 1
ATOM 604 O O . ASN A 1 77 ? -23.250 2.429 30.444 1.00 65.31 77 ASN A O 1
ATOM 608 N N . LEU A 1 78 ? -21.780 3.487 31.768 1.00 69.06 78 LEU A N 1
ATOM 609 C CA . LEU A 1 78 ? -20.989 4.038 30.673 1.00 69.06 78 LEU A CA 1
ATOM 610 C C . LEU A 1 78 ? -19.726 3.207 30.477 1.00 69.06 78 LEU A C 1
ATOM 612 O O . LEU A 1 78 ? -19.072 2.778 31.430 1.00 69.06 78 LEU A O 1
ATOM 616 N N . CYS A 1 79 ? -19.395 2.975 29.213 1.00 76.81 79 CYS A N 1
ATOM 617 C CA . CYS A 1 79 ? -18.095 2.479 28.808 1.00 76.81 79 CYS A CA 1
ATOM 618 C C . CYS A 1 79 ? -17.169 3.684 28.626 1.00 76.81 79 CYS A C 1
ATOM 620 O O . CYS A 1 79 ? -17.539 4.628 27.925 1.00 76.8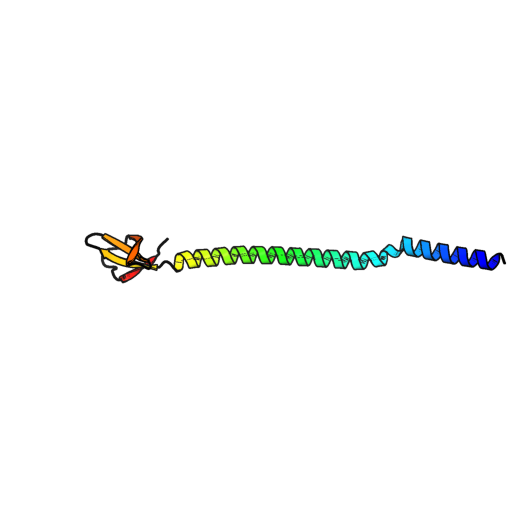1 79 CYS A O 1
ATOM 622 N N . GLY A 1 80 ? -15.963 3.655 29.194 1.00 76.62 80 GLY A N 1
ATOM 623 C CA . GLY A 1 80 ? -14.981 4.718 28.971 1.00 76.62 80 GLY A CA 1
ATOM 624 C C . GLY A 1 80 ? -13.539 4.236 29.024 1.00 76.62 80 GLY A C 1
ATOM 625 O O . GLY A 1 80 ? -13.215 3.291 29.748 1.00 76.62 80 GLY A O 1
ATOM 626 N N . THR A 1 81 ? -12.661 4.885 28.259 1.00 73.94 81 THR A N 1
ATOM 627 C CA . THR A 1 81 ? -11.206 4.724 28.401 1.00 73.94 81 THR A CA 1
ATOM 628 C C . THR A 1 81 ? -10.636 5.842 29.269 1.00 73.94 81 THR A C 1
ATOM 630 O O . THR A 1 81 ? -10.968 7.009 29.042 1.00 73.94 81 THR A O 1
ATOM 633 N N . PRO A 1 82 ? -9.768 5.525 30.247 1.00 67.50 82 PRO A N 1
ATOM 634 C CA . PRO A 1 82 ? -9.097 6.546 31.039 1.00 67.50 82 PRO A CA 1
ATOM 635 C C . PRO A 1 82 ? -8.109 7.326 30.162 1.00 67.50 82 PRO A C 1
ATOM 637 O O . PRO A 1 82 ? -7.222 6.737 29.541 1.00 67.50 82 PRO A O 1
ATOM 640 N N . VAL A 1 83 ? -8.247 8.652 30.124 1.00 69.19 83 VAL A N 1
ATOM 641 C CA . VAL A 1 83 ? -7.303 9.554 29.451 1.00 69.19 83 VAL A CA 1
ATOM 642 C C . VAL A 1 83 ? -6.295 10.081 30.484 1.00 69.19 83 VAL A C 1
ATOM 644 O O . VAL A 1 83 ? -6.631 10.266 31.658 1.00 69.19 83 VAL A O 1
ATOM 647 N N . LYS A 1 84 ? -5.034 10.318 30.081 1.00 59.47 84 LYS A N 1
ATOM 648 C CA . LYS A 1 84 ? -4.036 10.997 30.935 1.00 59.47 84 LYS A CA 1
ATOM 649 C C . LYS A 1 84 ? -4.618 12.345 31.381 1.00 59.47 84 LYS A C 1
ATOM 651 O O . LYS A 1 84 ? -4.832 13.210 30.543 1.00 59.47 84 LYS A O 1
ATOM 656 N N . GLY A 1 85 ? -4.881 12.499 32.680 1.00 61.97 85 GLY A N 1
ATOM 657 C CA . GLY A 1 85 ? -5.565 13.672 33.242 1.00 61.97 85 GLY A CA 1
ATOM 658 C C . GLY A 1 85 ? -6.917 13.380 33.905 1.00 61.97 85 GLY A C 1
ATOM 659 O O . GLY A 1 85 ? -7.553 14.304 34.391 1.00 61.97 85 GLY A O 1
ATOM 660 N N . GLY A 1 86 ? -7.358 12.118 33.956 1.00 61.34 86 GLY A N 1
ATOM 661 C CA . GLY A 1 86 ? -8.519 11.690 34.753 1.00 61.34 86 GLY A CA 1
ATOM 662 C C . GLY A 1 86 ? -9.878 11.843 34.063 1.00 61.34 86 GLY A C 1
ATOM 663 O O . GLY A 1 86 ? -10.859 11.282 34.539 1.00 61.34 86 GLY A O 1
ATOM 664 N N . ALA A 1 87 ? -9.943 12.530 32.920 1.00 64.44 87 ALA A N 1
ATOM 665 C CA . ALA A 1 87 ? -11.144 12.573 32.095 1.00 64.44 87 ALA A CA 1
ATOM 666 C C . ALA A 1 87 ? -11.380 11.220 31.397 1.00 64.44 87 ALA A C 1
ATOM 668 O O . ALA A 1 87 ? -10.444 10.591 30.897 1.00 64.44 87 ALA A O 1
ATOM 669 N N . MET A 1 88 ? -12.635 10.771 31.353 1.00 67.94 88 MET A N 1
ATOM 670 C CA . MET A 1 88 ? -13.057 9.577 30.616 1.00 67.94 88 MET A CA 1
ATOM 671 C C . MET A 1 88 ? -13.536 9.976 29.223 1.00 67.94 88 MET A C 1
ATOM 673 O O . MET A 1 88 ? -14.391 10.848 29.085 1.00 67.94 88 MET A O 1
ATOM 677 N N . SER A 1 89 ? -13.016 9.325 28.183 1.00 66.56 89 SER A N 1
ATOM 678 C CA . SER A 1 89 ? -13.594 9.448 26.843 1.00 66.56 89 SER A CA 1
ATOM 679 C C . SER A 1 89 ? -14.748 8.448 26.693 1.00 66.56 89 SER A C 1
ATOM 681 O O . SER A 1 89 ? -14.534 7.259 26.961 1.00 66.56 89 SER A O 1
ATOM 683 N N . PRO A 1 90 ? -15.954 8.887 26.284 1.00 68.75 90 PRO A N 1
ATOM 684 C CA . PRO A 1 90 ? -17.116 8.015 26.173 1.00 68.75 90 PRO A CA 1
ATOM 685 C C . PRO A 1 90 ? -16.905 6.987 25.059 1.00 68.75 90 PRO A C 1
ATOM 687 O O . PRO A 1 90 ? -16.600 7.333 23.922 1.00 68.75 90 PRO A O 1
ATOM 690 N N . CYS A 1 91 ? -17.069 5.715 25.401 1.00 70.25 91 CYS A N 1
ATOM 691 C CA . CYS A 1 91 ? -16.889 4.577 24.504 1.00 70.25 91 CYS A CA 1
ATOM 692 C C . CYS A 1 91 ? -18.198 3.848 24.166 1.00 70.25 91 CYS A C 1
ATOM 694 O O . CYS A 1 91 ? -18.195 2.973 23.306 1.00 70.25 91 CYS A O 1
ATOM 696 N N . GLY A 1 92 ? -19.309 4.173 24.839 1.00 73.31 92 GLY A N 1
ATOM 697 C CA . GLY A 1 92 ? -20.620 3.560 24.607 1.00 73.31 92 GLY A CA 1
ATOM 698 C C . GLY A 1 92 ? -21.393 3.266 25.894 1.00 73.31 92 GLY A C 1
ATOM 699 O O . GLY A 1 92 ? -21.024 3.725 26.976 1.00 73.31 92 GLY A O 1
ATOM 700 N N . ILE A 1 93 ? -22.468 2.485 25.771 1.00 76.12 93 ILE A N 1
ATOM 701 C CA . ILE A 1 93 ? -23.360 2.105 26.877 1.00 76.12 93 ILE A CA 1
ATOM 702 C C . ILE A 1 93 ? -23.081 0.654 27.273 1.00 76.12 93 ILE A C 1
ATOM 704 O O . ILE A 1 93 ? -22.999 -0.234 26.426 1.00 76.12 93 ILE A O 1
ATOM 708 N N . CYS A 1 94 ? -22.963 0.403 28.571 1.00 75.62 94 CYS A N 1
ATOM 709 C CA . CYS A 1 94 ? -22.800 -0.927 29.133 1.00 75.62 94 CYS A CA 1
ATOM 710 C C . CYS A 1 94 ? -24.156 -1.556 29.518 1.00 75.62 94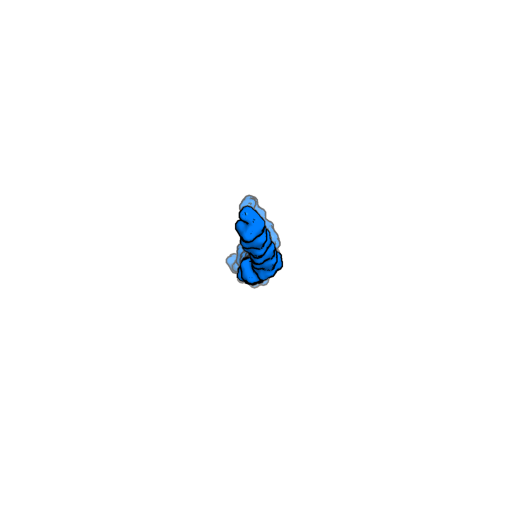 CYS A C 1
ATOM 712 O O . CYS A 1 94 ? -25.077 -0.869 29.971 1.00 75.62 94 CYS A O 1
ATOM 714 N N . PRO A 1 95 ? -24.299 -2.885 29.399 1.00 72.62 95 PRO A N 1
ATOM 715 C CA . PRO A 1 95 ? -25.445 -3.590 29.961 1.00 72.62 95 PRO A CA 1
ATOM 716 C C . PRO A 1 95 ? -25.430 -3.531 31.501 1.00 72.62 95 PRO A C 1
ATOM 718 O O . PRO A 1 95 ? -24.369 -3.474 32.131 1.00 72.62 95 PRO A O 1
ATOM 721 N N . ARG A 1 96 ? -26.616 -3.540 32.130 1.00 71.94 96 ARG A N 1
ATOM 722 C CA . ARG A 1 96 ? -26.739 -3.498 33.601 1.00 71.94 96 ARG A CA 1
ATOM 723 C C . ARG A 1 96 ? -26.013 -4.691 34.232 1.00 71.94 96 ARG A C 1
ATOM 725 O O . ARG A 1 96 ? -26.201 -5.825 33.805 1.00 71.94 96 ARG A O 1
ATOM 732 N N . GLY A 1 97 ? -25.204 -4.430 35.262 1.00 70.38 97 GLY A N 1
ATOM 733 C CA . GLY A 1 97 ? -24.482 -5.467 36.015 1.00 70.38 97 GLY A CA 1
ATOM 734 C C . GLY A 1 97 ? -23.129 -5.899 35.430 1.00 70.38 97 GLY A C 1
ATOM 735 O O . GLY A 1 97 ? -22.548 -6.866 35.910 1.00 70.38 97 GLY A O 1
ATOM 736 N N . PHE A 1 98 ? -22.601 -5.203 34.417 1.00 70.56 98 PHE A N 1
ATOM 737 C CA . PHE A 1 98 ? -21.320 -5.528 33.764 1.00 70.56 98 PHE A CA 1
ATOM 738 C C . PHE A 1 98 ? -20.152 -4.626 34.207 1.00 70.56 98 PHE A C 1
ATOM 740 O O . PHE A 1 98 ? -19.212 -4.403 33.449 1.00 70.56 98 PHE A O 1
ATOM 747 N N . GLU A 1 99 ? -20.190 -4.114 35.437 1.00 77.50 99 GLU A N 1
ATOM 748 C CA . GLU A 1 99 ? -19.139 -3.260 36.009 1.00 77.50 99 GLU A CA 1
ATOM 749 C C . GLU A 1 99 ? -17.751 -3.921 35.953 1.00 77.50 99 GLU A C 1
ATOM 751 O O . GLU A 1 99 ? -17.604 -5.119 36.198 1.00 77.50 99 GLU A O 1
ATOM 756 N N . GLY A 1 100 ? -16.728 -3.145 35.583 1.00 71.19 100 GLY A N 1
ATOM 757 C CA . GLY A 1 100 ? -15.337 -3.601 35.515 1.00 71.19 100 GLY A CA 1
ATOM 758 C C . GLY A 1 100 ? -14.994 -4.480 34.307 1.00 71.19 100 GLY A C 1
ATOM 759 O O . GLY A 1 100 ? -13.814 -4.746 34.069 1.00 71.19 100 GLY A O 1
ATOM 760 N N . LYS A 1 101 ? -15.982 -4.900 33.504 1.00 73.69 101 LYS A N 1
ATOM 761 C CA . LYS A 1 101 ? -15.734 -5.659 32.271 1.00 73.69 101 LYS A CA 1
ATOM 762 C C . LYS A 1 101 ? -15.229 -4.749 31.154 1.00 73.69 101 LYS A C 1
ATOM 764 O O . LYS A 1 101 ? -15.595 -3.576 31.065 1.00 73.69 101 LYS A O 1
ATOM 769 N N . SER A 1 102 ? -14.374 -5.310 30.298 1.00 74.62 102 SER A N 1
ATOM 770 C CA . SER A 1 102 ? -13.891 -4.622 29.104 1.00 74.62 102 SER A CA 1
ATOM 771 C C . SER A 1 102 ? -15.006 -4.514 28.072 1.00 74.62 102 SER A C 1
ATOM 773 O O . SER A 1 102 ? -15.611 -5.527 27.719 1.00 74.62 102 SER A O 1
ATOM 775 N N . CYS A 1 103 ? -15.219 -3.314 27.553 1.00 72.06 103 CYS A N 1
ATOM 776 C CA . CYS A 1 103 ? -16.142 -3.023 26.466 1.00 72.06 103 CYS A CA 1
ATOM 777 C C . CYS A 1 103 ? -15.357 -2.496 25.250 1.00 72.06 103 CYS A C 1
ATOM 779 O O . CYS A 1 103 ? -14.336 -1.818 25.423 1.00 72.06 103 CYS A O 1
ATOM 781 N N . PRO A 1 104 ? -15.767 -2.849 24.020 1.00 67.12 104 PRO A N 1
ATOM 782 C CA . PRO A 1 104 ? -15.142 -2.313 22.818 1.00 67.12 104 PRO A CA 1
ATOM 783 C C . PRO A 1 104 ? -15.455 -0.815 22.707 1.00 67.12 104 PRO A C 1
ATOM 785 O O . PRO A 1 104 ? -16.610 -0.425 22.861 1.00 67.12 104 PRO A O 1
ATOM 788 N N . CYS A 1 105 ? -14.439 0.010 22.453 1.00 67.06 105 CYS A N 1
ATOM 789 C CA . CYS A 1 105 ? -14.631 1.404 22.059 1.00 67.06 105 CYS A CA 1
ATOM 790 C C . CYS A 1 105 ? -14.403 1.551 20.546 1.00 67.06 105 CYS A C 1
ATOM 792 O O . CYS A 1 105 ? -13.460 0.940 20.033 1.00 67.06 105 CYS A O 1
ATOM 794 N N . PRO A 1 106 ? -15.191 2.386 19.850 1.00 59.25 106 PRO A N 1
ATOM 795 C CA . PRO A 1 106 ? -14.851 2.858 18.507 1.00 59.25 106 PRO A CA 1
ATOM 796 C C . PRO A 1 106 ? -13.593 3.765 18.486 1.00 59.25 106 PRO A C 1
ATOM 798 O O . PRO A 1 106 ? -13.270 4.457 19.484 1.00 59.25 106 PRO A O 1
#

Secondary structure (DSSP, 8-state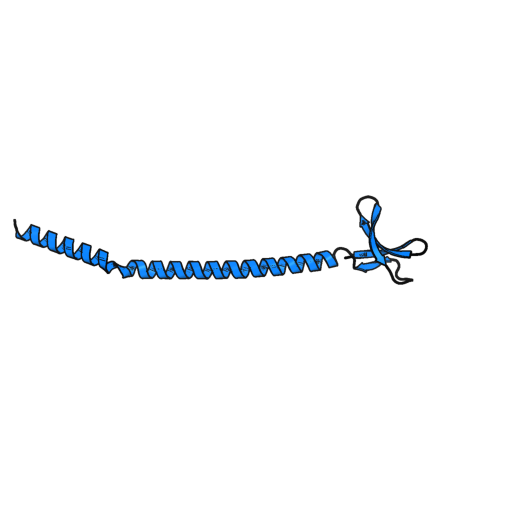):
-HHHHHHHHHHHHHHHHHHHH-HHHHHHHHHHHHHHHHHHHHHHHHHHHHHHHHHHHHHHHHHHH-EEEEEEETTEEEEEEEPTTSPEEEEEEPPTT-TT-EEE--

Foldseek 3Di:
DVVVVVVVVVVVVVVVVCVVVVCVVVVVVVVVVVVVVVVVVVVVVVVVVVVVVVVVVVVVVVQVVPWFFFDDDPPFRFTFDQDVPRDTDTFDGDDPPRGGDTDGGD

Organism: NCBI:txid160281